Protein AF-A0AAV0XW75-F1 (afdb_monomer)

InterPro domains:
  IPR048367 Transposable element P transposase-like, RNase H, C-terminal domain [PF21789] (37-69)

Radius of gyration: 21.87 Å; Cα contacts (8 Å, |Δi|>4): 32; chains: 1; bounding box: 51×61×42 Å

Foldseek 3Di:
DDPVVVVVVVCVVVVVVVVQCCCCVPVVDPDDDVVVVDCVVVVVVLVVLLVVVPPRNPDDPVSSVVSVVVVVVCVQQPPDVVDPDDSVNSVVVVVVVVVVVPPVPPPPD

Secondary structure (DSSP, 8-state):
--HHHHHHHHHHHHHHHHHHHHHHHTT--S---GGGGSSHHHHHHHHHHHHHTTT-SS--HHHHHHHHHHHHHHHHHSPPTT-S--HHHHHHHHHHHHHHHSSTTSS--

Nearest PDB structures (foldseek):
  7qgs-assembly1_A  TM=2.584E-01  e=7.152E+00  Homo sapiens

Solvent-accessible surface area (backbone atoms only — not comparable to full-atom values): 6661 Å² total; per-residue (Å²): 132,56,73,66,58,52,51,52,51,54,50,52,55,54,52,51,52,54,50,51,50,48,40,36,75,76,67,65,47,94,75,79,70,68,80,76,76,56,63,60,68,57,52,51,48,52,49,52,57,28,56,75,48,59,91,41,72,74,65,52,75,69,55,47,52,51,53,48,54,49,50,63,49,45,70,69,36,56,55,59,92,91,56,94,60,53,50,68,61,48,44,51,51,61,57,55,54,56,61,66,75,60,55,86,75,68,83,83,124

Organism: NCBI:txid13131

Structure (mmCIF, N/CA/C/O backbone):
data_AF-A0AAV0XW75-F1
#
_entry.id   AF-A0AAV0XW75-F1
#
loop_
_atom_site.group_PDB
_atom_site.id
_atom_site.type_symbol
_atom_site.label_atom_id
_atom_site.label_alt_id
_atom_site.label_comp_id
_atom_site.label_asym_id
_atom_site.label_enti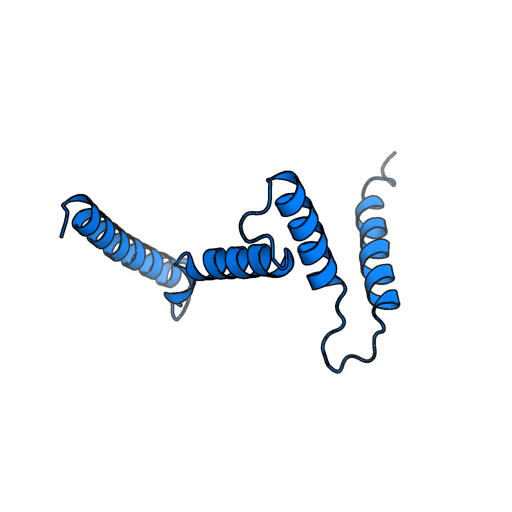ty_id
_atom_site.label_seq_id
_atom_site.pdbx_PDB_ins_code
_atom_site.Cartn_x
_atom_site.Cartn_y
_atom_site.Cartn_z
_atom_site.occupancy
_atom_site.B_iso_or_equiv
_atom_site.auth_seq_id
_atom_site.auth_comp_id
_atom_site.auth_asym_id
_atom_site.auth_atom_id
_atom_site.pdbx_PDB_model_num
ATOM 1 N N . MET A 1 1 ? -20.470 18.729 -7.308 1.00 59.56 1 MET A N 1
ATOM 2 C CA . MET A 1 1 ? -20.041 17.316 -7.188 1.00 59.56 1 MET A CA 1
ATOM 3 C C . MET A 1 1 ? -20.947 16.472 -8.060 1.00 59.56 1 MET A C 1
ATOM 5 O O . MET A 1 1 ? -22.141 16.741 -8.082 1.00 59.56 1 MET A O 1
ATOM 9 N N . THR A 1 2 ? -20.408 15.504 -8.797 1.00 92.69 2 THR A N 1
ATOM 10 C CA . THR A 1 2 ? -21.237 14.551 -9.548 1.00 92.69 2 THR A CA 1
ATOM 11 C C . THR A 1 2 ? -21.952 13.608 -8.575 1.00 92.69 2 THR A C 1
ATOM 13 O O . THR A 1 2 ? -21.477 13.375 -7.459 1.00 92.69 2 THR A O 1
ATOM 16 N N . ALA A 1 3 ? -23.091 13.050 -8.992 1.00 92.12 3 ALA A N 1
ATOM 17 C CA . ALA A 1 3 ? -23.844 12.094 -8.176 1.00 92.12 3 ALA A CA 1
ATOM 18 C C . ALA A 1 3 ? -22.991 10.873 -7.777 1.00 92.12 3 ALA A C 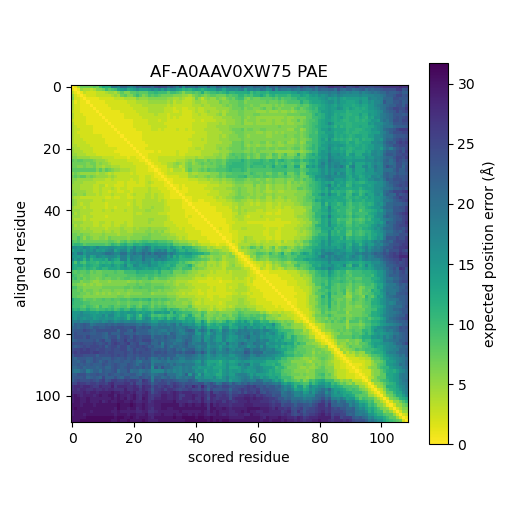1
ATOM 20 O O . ALA A 1 3 ? -23.081 10.396 -6.648 1.00 92.12 3 ALA A O 1
ATOM 21 N N . SER A 1 4 ? -22.099 10.424 -8.668 1.00 92.00 4 SER A N 1
ATOM 22 C CA . SER A 1 4 ? -21.170 9.318 -8.415 1.00 92.00 4 SER A CA 1
ATOM 23 C C . SER A 1 4 ? -20.153 9.632 -7.316 1.00 92.00 4 SER A C 1
ATOM 25 O O . SER A 1 4 ? -19.937 8.804 -6.436 1.00 92.00 4 SER A O 1
ATOM 27 N N . THR A 1 5 ? -19.560 10.830 -7.310 1.00 94.12 5 THR A N 1
ATOM 28 C CA . THR A 1 5 ? -18.605 11.231 -6.266 1.00 94.12 5 THR A CA 1
ATOM 29 C C . THR A 1 5 ? -19.285 11.385 -4.907 1.00 94.12 5 THR A C 1
ATOM 31 O O . THR A 1 5 ? -18.724 10.969 -3.896 1.00 94.12 5 THR A O 1
ATOM 34 N N . TYR A 1 6 ? -20.501 11.940 -4.867 1.00 95.38 6 TYR A N 1
ATOM 35 C CA . TYR A 1 6 ? -21.278 12.032 -3.626 1.00 95.38 6 TYR A CA 1
ATOM 36 C C . TYR A 1 6 ? -21.594 10.645 -3.053 1.00 95.38 6 TYR A C 1
ATOM 38 O O . TYR A 1 6 ? -21.350 10.390 -1.874 1.00 95.38 6 TYR A O 1
ATOM 46 N N . PHE A 1 7 ? -22.069 9.730 -3.901 1.00 96.56 7 PHE A N 1
ATOM 47 C CA . PHE A 1 7 ? -22.342 8.354 -3.500 1.00 96.56 7 PHE A CA 1
ATOM 48 C C . PHE A 1 7 ? -21.074 7.630 -3.023 1.00 96.56 7 PHE A C 1
ATOM 50 O O . PHE A 1 7 ? 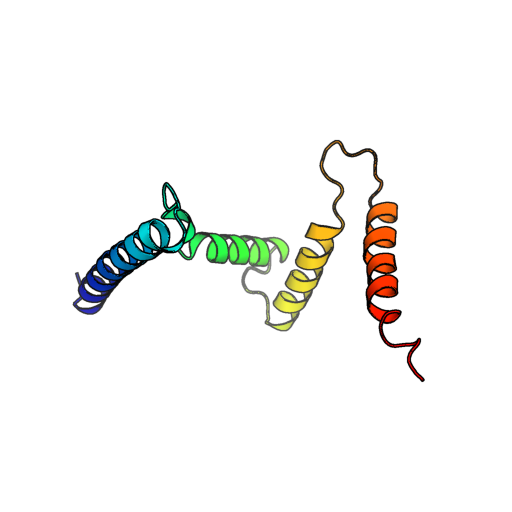-21.092 6.987 -1.976 1.00 96.56 7 PHE A O 1
ATOM 57 N N . GLY A 1 8 ? -19.950 7.793 -3.727 1.00 95.69 8 GLY A N 1
ATOM 58 C CA . GLY A 1 8 ? -18.665 7.214 -3.326 1.00 95.69 8 GLY A CA 1
ATOM 59 C C . GLY A 1 8 ? -18.183 7.709 -1.959 1.00 95.69 8 GLY A C 1
ATOM 60 O O . GLY A 1 8 ? -17.704 6.911 -1.151 1.00 95.69 8 GLY A O 1
ATOM 61 N N . LEU A 1 9 ? -18.373 8.998 -1.655 1.00 95.25 9 LEU A N 1
ATOM 62 C CA . LEU A 1 9 ? -18.057 9.556 -0.338 1.00 95.25 9 LEU A CA 1
ATOM 63 C C . LEU A 1 9 ? -18.971 8.977 0.750 1.00 95.25 9 LEU A C 1
ATOM 65 O O . LEU A 1 9 ? -18.479 8.551 1.794 1.00 95.25 9 LEU A O 1
ATOM 69 N N . TYR A 1 10 ? -20.281 8.919 0.491 1.00 96.69 10 TYR A N 1
ATOM 70 C CA . TYR A 1 10 ? -21.255 8.334 1.414 1.00 96.69 10 TYR A CA 1
ATOM 71 C C . TYR A 1 10 ? -20.897 6.883 1.770 1.00 96.69 10 TYR A C 1
ATOM 73 O O . TYR A 1 10 ? -20.819 6.536 2.949 1.00 96.69 10 TYR A O 1
ATOM 81 N N . VAL A 1 11 ? -20.610 6.058 0.758 1.00 96.88 11 VAL A N 1
ATOM 82 C CA . VAL A 1 11 ? -20.209 4.656 0.944 1.00 96.88 11 VAL A CA 1
ATOM 83 C C . VAL A 1 11 ? -18.891 4.555 1.711 1.00 96.88 11 VAL A C 1
ATOM 85 O O . VAL A 1 11 ? -18.799 3.774 2.653 1.00 96.88 11 VAL A O 1
ATOM 88 N N . THR A 1 12 ? -17.888 5.368 1.368 1.00 96.44 12 THR A N 1
ATOM 89 C CA 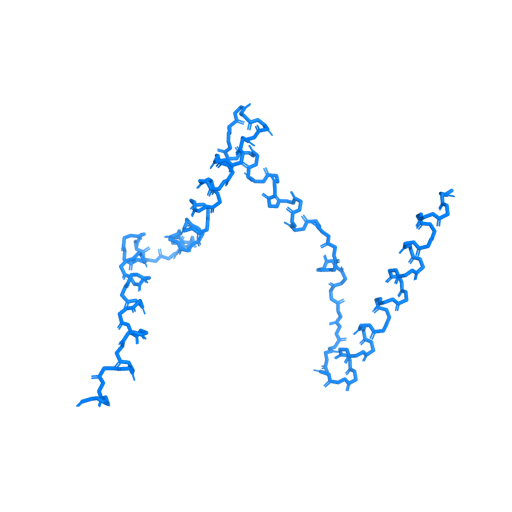. THR A 1 12 ? -16.584 5.361 2.056 1.00 96.44 12 THR A CA 1
ATOM 90 C C . THR A 1 12 ? -16.728 5.656 3.547 1.00 96.44 12 THR A C 1
ATOM 92 O O . THR A 1 12 ? -16.175 4.928 4.373 1.00 96.44 12 THR A O 1
ATOM 95 N N . VAL A 1 13 ? -17.493 6.691 3.910 1.00 95.81 13 VAL A N 1
ATOM 96 C CA . VAL A 1 13 ? -17.711 7.062 5.317 1.00 95.81 13 VAL A CA 1
ATOM 97 C C . VAL A 1 13 ? -18.465 5.959 6.052 1.00 95.81 13 VAL A C 1
ATOM 99 O O . VAL A 1 13 ? -18.021 5.527 7.117 1.00 95.81 13 VAL A O 1
ATOM 102 N N . LYS A 1 14 ? -19.565 5.466 5.470 1.00 97.25 14 LYS A N 1
ATOM 103 C CA . LYS A 1 14 ? -20.377 4.407 6.075 1.00 97.25 14 LYS A CA 1
ATOM 104 C C . LYS A 1 14 ? -19.555 3.137 6.322 1.00 97.25 14 LYS A C 1
ATOM 106 O O . LYS A 1 14 ? -19.502 2.659 7.451 1.00 97.25 14 LYS A O 1
ATOM 111 N N . ASN A 1 15 ? -18.840 2.658 5.307 1.00 96.50 15 ASN A N 1
ATOM 112 C CA . ASN A 1 15 ? -18.031 1.442 5.409 1.00 96.50 15 ASN A CA 1
ATOM 113 C C . ASN A 1 15 ? -16.860 1.602 6.389 1.00 96.50 15 ASN A C 1
ATOM 115 O O . ASN A 1 15 ? -16.502 0.653 7.081 1.00 96.50 15 ASN A O 1
ATOM 119 N N . THR A 1 16 ? -16.259 2.794 6.476 1.00 95.62 16 THR A N 1
ATOM 120 C CA . THR A 1 16 ? -15.166 3.046 7.431 1.00 95.62 16 THR A CA 1
ATOM 121 C C . THR A 1 16 ? -15.662 2.955 8.875 1.00 95.62 16 THR A C 1
ATOM 123 O O . THR A 1 16 ? -14.965 2.398 9.721 1.00 95.62 16 THR A O 1
ATOM 126 N N . LEU A 1 17 ? -16.869 3.453 9.167 1.00 95.50 17 LEU A N 1
ATOM 127 C CA . LEU A 1 17 ? -17.472 3.343 10.499 1.00 95.50 17 LEU A CA 1
ATOM 128 C C . LEU A 1 17 ? -17.784 1.887 10.863 1.00 95.50 17 LEU A C 1
ATOM 130 O O . LEU A 1 17 ? -17.419 1.446 11.952 1.00 95.50 17 LEU A O 1
ATOM 134 N N . GLU A 1 18 ? -18.389 1.136 9.939 1.00 95.88 18 GLU A N 1
ATOM 135 C CA . GLU A 1 18 ? -18.682 -0.293 10.126 1.00 95.88 18 GLU A CA 1
ATOM 136 C C . GLU A 1 18 ? -17.392 -1.106 10.355 1.00 95.88 18 GLU A C 1
ATOM 138 O O . GLU A 1 18 ? -17.335 -1.960 11.242 1.00 95.88 18 GLU A O 1
ATOM 143 N N . LEU A 1 19 ? -16.315 -0.790 9.626 1.00 95.25 19 LEU A N 1
ATOM 144 C CA . LEU A 1 19 ? -15.007 -1.424 9.805 1.00 95.25 19 LEU A CA 1
ATOM 145 C C . LEU A 1 19 ? -14.398 -1.122 11.182 1.00 95.25 19 LEU A C 1
ATOM 147 O O . LEU A 1 19 ? -13.875 -2.027 11.831 1.00 95.25 19 LEU A O 1
ATOM 151 N N . ILE A 1 20 ? -14.465 0.130 11.645 1.00 95.25 20 ILE A N 1
ATOM 152 C CA . ILE A 1 20 ? -13.955 0.518 12.970 1.00 95.25 20 ILE A CA 1
ATOM 153 C C . ILE A 1 20 ? -14.728 -0.204 14.077 1.00 95.25 20 ILE A C 1
ATOM 155 O O . ILE A 1 20 ? -14.103 -0.719 15.005 1.00 95.25 20 ILE A O 1
ATOM 159 N N . GLN A 1 21 ? -16.058 -0.282 13.966 1.00 95.44 21 GLN A N 1
ATOM 160 C CA . GLN A 1 21 ? -16.897 -1.014 14.920 1.00 95.44 21 GLN A CA 1
ATOM 161 C C . GLN A 1 21 ? -16.499 -2.489 14.980 1.00 95.44 21 GLN A C 1
ATOM 163 O O . GLN A 1 21 ? -16.216 -3.003 16.059 1.00 95.44 21 GLN A O 1
ATOM 168 N N . TYR A 1 22 ? -16.362 -3.149 13.827 1.00 96.06 22 TYR A N 1
ATOM 169 C CA . TYR A 1 22 ? -15.936 -4.547 13.770 1.00 96.06 22 TYR A CA 1
ATOM 170 C C . TYR A 1 22 ? -14.550 -4.769 14.398 1.00 96.06 22 TYR A C 1
ATOM 172 O O . TYR A 1 22 ? -14.370 -5.670 15.220 1.00 96.06 22 TYR A O 1
ATOM 180 N N . LEU A 1 23 ? -13.568 -3.934 14.048 1.00 95.25 23 LEU A N 1
ATOM 181 C CA . LEU A 1 23 ? -12.201 -4.051 14.561 1.00 95.25 23 LEU A CA 1
ATOM 182 C C . LEU A 1 23 ? -12.118 -3.794 16.070 1.00 95.25 23 LEU A C 1
ATOM 184 O O . LEU A 1 23 ? -11.327 -4.444 16.756 1.00 95.25 23 LEU A O 1
ATOM 188 N N . SER A 1 24 ? -12.923 -2.868 16.589 1.00 93.00 24 SER A N 1
ATOM 189 C CA . SER A 1 24 ? -12.947 -2.547 18.015 1.00 93.00 24 SER A CA 1
ATOM 190 C C . SER A 1 24 ? -13.693 -3.613 18.820 1.00 93.00 24 SER A C 1
ATOM 192 O O . SER A 1 24 ? -13.151 -4.127 19.793 1.00 93.00 24 SER A O 1
ATOM 194 N N . GLU A 1 25 ? -14.889 -4.018 18.387 1.00 95.12 25 GLU A N 1
ATOM 195 C CA . GLU A 1 25 ? -15.749 -4.931 19.150 1.00 95.12 25 GLU A CA 1
ATOM 196 C C . GLU A 1 25 ? -15.321 -6.399 19.050 1.00 95.12 25 GLU A C 1
ATOM 198 O O . GLU A 1 25 ? -15.419 -7.137 20.030 1.00 95.12 25 GLU A O 1
ATOM 203 N N . LYS A 1 26 ? -14.876 -6.858 17.871 1.00 94.81 26 LYS A N 1
ATOM 204 C CA . LYS A 1 26 ? -14.556 -8.279 17.637 1.00 94.81 26 LYS A CA 1
ATOM 205 C C . LYS A 1 26 ? -13.083 -8.603 17.825 1.00 94.81 26 LYS A C 1
ATOM 207 O O . LYS A 1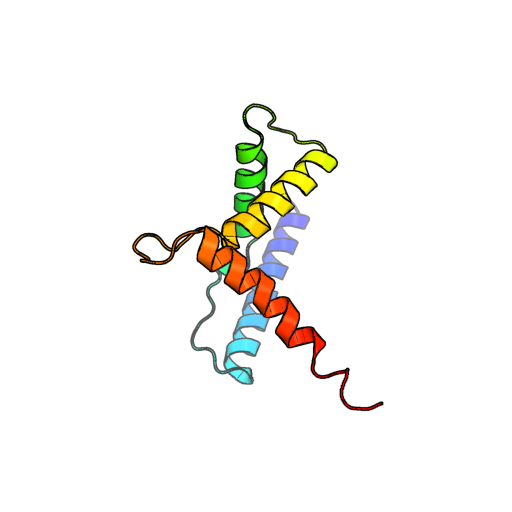 26 ? -12.758 -9.703 18.260 1.00 94.81 26 LYS A O 1
ATOM 212 N N . LEU A 1 27 ? -12.204 -7.670 17.468 1.00 93.50 27 LEU A N 1
ATOM 213 C CA . LEU A 1 27 ? -10.756 -7.896 17.418 1.00 93.50 27 LEU A CA 1
ATOM 214 C C . LEU A 1 27 ? -9.984 -7.059 18.452 1.00 93.50 27 LEU A C 1
ATOM 216 O O . LEU A 1 27 ? -8.775 -7.228 18.589 1.00 93.50 27 LEU A O 1
ATOM 220 N N . ASN A 1 28 ? -10.686 -6.212 19.217 1.00 94.25 28 ASN A N 1
ATOM 221 C CA . ASN A 1 28 ? -10.159 -5.428 20.334 1.00 94.25 28 ASN A CA 1
ATOM 222 C C . ASN A 1 28 ? -8.999 -4.486 19.948 1.00 94.25 28 ASN A C 1
ATOM 224 O O . ASN A 1 28 ? -8.075 -4.242 20.729 1.00 94.25 28 ASN A O 1
ATOM 228 N N . TYR A 1 29 ? -9.031 -3.945 18.724 1.00 94.00 29 TYR A N 1
ATOM 229 C CA . TYR A 1 29 ? -8.072 -2.932 18.284 1.00 94.00 29 TYR A CA 1
ATOM 230 C C . TYR A 1 29 ? -8.396 -1.561 18.893 1.00 94.00 29 TYR A C 1
ATOM 232 O O . TYR A 1 29 ? -9.538 -1.106 18.880 1.00 94.00 29 TYR A O 1
ATOM 240 N N . LYS A 1 30 ? -7.360 -0.860 19.376 1.00 92.56 30 LYS A N 1
ATOM 241 C CA . LYS A 1 30 ? -7.487 0.472 19.998 1.00 92.56 30 LYS A CA 1
ATOM 242 C C . LYS A 1 30 ? -7.787 1.589 18.990 1.00 92.56 30 LYS A C 1
ATOM 244 O O . LYS A 1 30 ? -8.416 2.580 19.344 1.00 92.56 30 LYS A O 1
ATOM 249 N N . TYR A 1 31 ? -7.278 1.474 17.766 1.00 91.12 31 TYR A N 1
ATOM 250 C CA . TYR A 1 31 ? -7.435 2.478 16.715 1.00 91.12 31 TYR A CA 1
ATOM 251 C C . TYR A 1 31 ? -7.227 1.856 15.331 1.00 91.12 31 TYR A C 1
ATOM 253 O O . TYR A 1 31 ? -6.575 0.821 15.197 1.00 91.12 31 TYR A O 1
ATOM 261 N N . LEU A 1 32 ? -7.747 2.528 14.302 1.00 92.19 32 LEU A N 1
ATOM 262 C CA . LEU A 1 32 ? -7.551 2.186 12.894 1.00 92.19 32 LEU A CA 1
ATOM 263 C C . LEU A 1 32 ? -6.776 3.303 12.189 1.00 92.19 32 LEU A C 1
ATOM 265 O O . LEU A 1 32 ? -7.155 4.472 12.250 1.00 92.19 32 LEU A O 1
ATOM 269 N N . MET A 1 33 ? -5.710 2.940 11.478 1.00 93.19 33 MET A N 1
ATOM 270 C CA . MET A 1 33 ? -4.939 3.875 10.657 1.00 93.19 33 MET A CA 1
ATOM 271 C C . MET A 1 33 ? -5.620 4.063 9.300 1.00 93.19 33 MET A C 1
ATOM 273 O O . MET A 1 33 ? -5.348 3.324 8.357 1.00 93.19 33 MET A O 1
ATOM 277 N N . THR A 1 34 ? -6.473 5.080 9.176 1.00 92.50 34 THR A N 1
ATOM 278 C CA . THR A 1 34 ? -7.249 5.353 7.948 1.00 92.50 34 THR A CA 1
ATOM 279 C C . THR A 1 34 ? -6.387 5.564 6.701 1.00 92.50 34 THR A C 1
ATOM 281 O O . THR A 1 34 ? -6.825 5.244 5.600 1.00 92.50 34 THR A O 1
ATOM 284 N N . ARG A 1 35 ? -5.128 5.999 6.859 1.00 92.69 35 ARG A N 1
ATOM 285 C CA . ARG A 1 35 ? -4.133 6.062 5.772 1.00 92.69 35 ARG A CA 1
ATOM 286 C C . ARG A 1 35 ? -3.943 4.718 5.055 1.00 92.69 35 ARG A C 1
ATOM 288 O O . ARG A 1 35 ? -3.625 4.716 3.878 1.00 92.69 35 ARG A O 1
ATOM 295 N N . GLN A 1 36 ? -4.114 3.584 5.735 1.00 90.81 36 GLN A N 1
ATOM 296 C CA . GLN A 1 36 ? -3.937 2.261 5.121 1.00 90.81 36 GLN A CA 1
ATOM 297 C C . GLN A 1 36 ? -5.155 1.787 4.310 1.00 90.81 36 GLN A C 1
ATOM 299 O O . GLN A 1 36 ? -5.090 0.729 3.695 1.00 90.81 36 GLN A O 1
ATOM 304 N N . LEU A 1 37 ? -6.254 2.548 4.298 1.00 93.44 37 LEU A N 1
ATOM 305 C CA . LEU A 1 37 ? -7.474 2.203 3.560 1.00 93.44 37 LEU A CA 1
ATOM 306 C C . LEU A 1 37 ? -7.496 2.768 2.132 1.00 93.44 37 LEU A C 1
ATOM 308 O O . LEU A 1 37 ? -8.418 2.472 1.374 1.00 93.44 37 LEU A O 1
ATOM 312 N N . ASN A 1 38 ? -6.523 3.608 1.770 1.00 93.25 38 ASN A N 1
ATOM 313 C CA . ASN A 1 38 ? -6.452 4.241 0.458 1.00 93.25 38 ASN A CA 1
ATOM 314 C C . ASN A 1 38 ? -5.534 3.475 -0.514 1.00 93.25 38 ASN A C 1
ATOM 316 O O . ASN A 1 38 ? -4.840 2.529 -0.141 1.00 93.25 38 ASN A O 1
ATOM 320 N N . GLN A 1 39 ? -5.550 3.884 -1.784 1.00 95.50 39 GLN A N 1
ATOM 321 C CA . GLN A 1 39 ? -4.764 3.251 -2.848 1.00 95.50 39 GLN A CA 1
ATOM 322 C C . GLN A 1 39 ? -3.363 3.868 -3.007 1.00 95.50 39 GLN A C 1
ATOM 324 O O . GLN A 1 39 ? -2.593 3.397 -3.843 1.00 95.50 39 GLN A O 1
ATOM 329 N N . ASP A 1 40 ? -2.981 4.852 -2.181 1.00 94.69 40 ASP A N 1
ATOM 330 C CA . ASP A 1 40 ? -1.720 5.595 -2.321 1.00 94.69 40 ASP A CA 1
ATOM 331 C C . ASP A 1 40 ? -0.507 4.660 -2.323 1.00 94.69 40 ASP A C 1
ATOM 333 O O . ASP A 1 40 ? 0.422 4.838 -3.105 1.00 94.69 40 ASP A O 1
ATOM 337 N N . ALA A 1 41 ? -0.497 3.632 -1.468 1.00 91.25 41 ALA A N 1
ATOM 338 C CA . ALA A 1 41 ? 0.598 2.663 -1.424 1.00 91.25 41 ALA A CA 1
ATOM 339 C C . ALA A 1 41 ? 0.780 1.931 -2.767 1.00 91.25 41 ALA A C 1
ATOM 341 O O . ALA A 1 41 ? 1.912 1.705 -3.205 1.00 91.25 41 ALA A O 1
ATOM 342 N N . LEU A 1 42 ? -0.326 1.608 -3.439 1.00 92.56 42 LEU A N 1
ATOM 343 C CA . LEU A 1 42 ? -0.320 0.976 -4.754 1.00 92.56 42 LEU A CA 1
ATOM 344 C C . LEU A 1 42 ? 0.107 1.970 -5.845 1.00 92.56 42 LEU A C 1
ATOM 346 O O . LEU A 1 42 ? 0.909 1.626 -6.715 1.00 92.56 42 LEU A O 1
ATOM 350 N N . GLU A 1 43 ? -0.358 3.216 -5.778 1.00 93.94 43 GLU A N 1
ATOM 351 C CA . GLU A 1 43 ? 0.055 4.275 -6.706 1.00 93.94 43 GLU A CA 1
ATOM 352 C C . GLU A 1 43 ? 1.549 4.589 -6.590 1.00 93.94 43 GLU A C 1
ATOM 354 O O . GLU A 1 43 ? 2.253 4.685 -7.602 1.00 93.94 43 GLU A O 1
ATOM 359 N N . HIS A 1 44 ? 2.060 4.670 -5.360 1.00 92.25 44 HIS A N 1
ATOM 360 C CA . HIS A 1 44 ? 3.483 4.801 -5.087 1.00 92.25 44 HIS A CA 1
ATOM 361 C C . HIS A 1 44 ? 4.256 3.619 -5.661 1.00 92.25 44 HIS A C 1
ATOM 363 O O . HIS A 1 44 ? 5.277 3.833 -6.315 1.00 92.25 44 HIS A O 1
ATOM 369 N N . PHE A 1 45 ? 3.784 2.385 -5.472 1.00 89.94 45 PHE A N 1
ATOM 370 C CA . PHE A 1 45 ? 4.405 1.205 -6.070 1.00 89.94 45 PHE A CA 1
ATOM 371 C C . PHE A 1 45 ? 4.477 1.314 -7.604 1.00 89.94 45 PHE A C 1
ATOM 373 O O . PHE A 1 45 ? 5.556 1.156 -8.178 1.00 89.94 45 PHE A O 1
ATOM 380 N N . PHE A 1 46 ? 3.386 1.690 -8.275 1.00 89.69 46 PHE A N 1
ATOM 381 C CA . PHE A 1 46 ? 3.411 1.914 -9.724 1.00 89.69 46 PHE A CA 1
ATOM 382 C C . PHE A 1 46 ? 4.336 3.066 -10.142 1.00 89.69 46 PHE A C 1
ATOM 384 O O . PHE A 1 46 ? 4.945 3.008 -11.213 1.00 89.69 46 PHE A O 1
ATOM 391 N N . GLY A 1 47 ? 4.498 4.087 -9.299 1.00 89.12 47 GLY A N 1
ATOM 392 C CA . GLY A 1 47 ? 5.506 5.131 -9.479 1.00 89.12 47 GLY A CA 1
ATOM 393 C C . GLY A 1 47 ? 6.933 4.575 -9.495 1.00 89.12 47 GLY A C 1
ATOM 394 O O . GLY A 1 47 ? 7.698 4.887 -10.407 1.00 89.12 47 GLY A O 1
ATOM 395 N N . HIS A 1 48 ? 7.271 3.692 -8.550 1.00 86.75 48 HIS A N 1
ATOM 396 C CA . HIS A 1 48 ? 8.576 3.018 -8.517 1.00 86.75 48 HIS A CA 1
ATOM 397 C C . HIS A 1 48 ? 8.786 2.125 -9.745 1.00 86.75 48 HIS A C 1
ATOM 399 O O . HIS A 1 48 ? 9.864 2.146 -10.332 1.00 86.75 48 HIS A O 1
ATOM 405 N N . MET A 1 49 ? 7.754 1.393 -10.172 1.00 86.81 49 MET A N 1
ATOM 406 C CA . MET A 1 49 ? 7.800 0.541 -11.368 1.00 86.81 49 MET A CA 1
ATOM 407 C C . MET A 1 49 ? 8.097 1.338 -12.645 1.00 86.81 49 MET A C 1
ATOM 409 O O . MET A 1 49 ? 8.957 0.947 -13.438 1.00 86.81 49 MET A O 1
ATOM 413 N N . ARG A 1 50 ? 7.423 2.482 -12.834 1.00 85.56 50 ARG A N 1
ATOM 414 C CA . ARG A 1 50 ? 7.694 3.387 -13.963 1.00 85.56 50 ARG A CA 1
ATOM 415 C C . ARG A 1 50 ? 9.090 4.005 -13.866 1.00 85.56 50 ARG A C 1
ATOM 417 O O . ARG A 1 50 ? 9.795 4.051 -14.865 1.00 85.56 50 ARG A O 1
ATOM 424 N N . GLY A 1 51 ? 9.518 4.412 -12.669 1.00 84.31 51 GLY A N 1
ATOM 425 C CA . GLY A 1 51 ? 10.856 4.974 -12.443 1.00 84.31 51 GLY A CA 1
ATOM 426 C C . GLY A 1 51 ? 11.996 3.977 -12.683 1.00 84.31 51 GLY A C 1
ATOM 427 O O . GLY A 1 51 ? 13.040 4.348 -13.212 1.00 84.31 51 GLY A O 1
ATOM 428 N N . ALA A 1 52 ? 11.789 2.697 -12.365 1.00 82.38 52 ALA A N 1
ATOM 429 C CA . ALA A 1 52 ? 12.766 1.634 -12.609 1.00 82.38 52 ALA A CA 1
ATOM 430 C C . ALA A 1 52 ? 13.017 1.374 -14.106 1.00 82.38 52 ALA A C 1
ATOM 432 O O . ALA A 1 52 ? 14.059 0.835 -14.468 1.00 82.38 52 ALA A O 1
ATOM 433 N N . SER A 1 53 ? 12.094 1.794 -14.976 1.00 73.69 53 SER A N 1
ATOM 434 C CA . SER A 1 53 ? 12.209 1.667 -16.434 1.00 73.69 53 SER A CA 1
ATOM 435 C C . SER A 1 53 ? 12.971 2.840 -17.086 1.00 73.69 53 SER A C 1
ATOM 437 O O . SER A 1 53 ? 13.023 2.946 -18.314 1.00 73.69 53 SER A O 1
ATOM 439 N N . GLY A 1 54 ? 13.581 3.728 -16.288 1.00 78.38 54 GLY A N 1
ATOM 440 C CA . GLY A 1 54 ? 14.380 4.856 -16.770 1.00 78.38 54 GLY A CA 1
ATOM 441 C C . GLY A 1 54 ? 13.549 5.843 -17.594 1.00 78.38 54 GLY A C 1
ATOM 442 O O . GLY A 1 54 ? 12.557 6.383 -17.114 1.00 78.38 54 GLY A O 1
ATOM 443 N N . SER A 1 55 ? 13.943 6.078 -18.849 1.00 76.88 55 SER A N 1
ATOM 444 C CA . SER A 1 55 ? 13.205 6.947 -19.781 1.00 76.88 55 SER A CA 1
ATOM 445 C C . SER A 1 55 ? 11.922 6.313 -20.336 1.00 76.88 55 SER A C 1
ATOM 447 O O . SER A 1 55 ? 11.147 7.004 -20.996 1.00 76.88 55 SER A O 1
ATOM 449 N N . ASN A 1 56 ? 11.674 5.022 -20.084 1.00 77.56 56 ASN A N 1
ATOM 450 C CA . ASN A 1 56 ? 10.453 4.353 -20.521 1.00 77.56 56 ASN A CA 1
ATOM 451 C C . ASN A 1 56 ? 9.335 4.505 -19.477 1.00 77.56 56 ASN A C 1
ATOM 453 O O . ASN A 1 56 ? 9.095 3.623 -18.654 1.00 77.56 56 ASN A O 1
ATOM 457 N N . SER A 1 57 ? 8.637 5.639 -19.523 1.00 73.69 57 SER A N 1
ATOM 458 C CA . SER A 1 57 ? 7.542 5.972 -18.600 1.00 73.69 57 SER A CA 1
ATOM 459 C C . SER A 1 57 ? 6.288 5.099 -18.760 1.00 73.69 57 SER A C 1
ATOM 461 O O . SER A 1 57 ? 5.438 5.095 -17.867 1.00 73.69 57 SER A O 1
ATOM 463 N N . HIS A 1 58 ? 6.187 4.340 -19.855 1.00 82.94 58 HIS A N 1
ATOM 464 C CA . HIS A 1 58 ? 5.060 3.465 -20.179 1.00 82.94 58 HIS A CA 1
ATOM 465 C C . HIS A 1 58 ? 5.582 2.063 -20.528 1.00 82.94 58 HIS A C 1
ATOM 467 O O . HIS A 1 58 ? 5.605 1.684 -21.701 1.00 82.94 58 HIS A O 1
ATOM 473 N N . PRO A 1 59 ? 6.052 1.295 -19.528 1.00 81.81 59 PRO A N 1
ATOM 474 C CA . PRO A 1 59 ? 6.567 -0.043 -19.770 1.00 81.81 59 PRO A CA 1
ATOM 475 C C . PRO A 1 59 ? 5.479 -0.935 -20.372 1.00 81.81 59 PRO A C 1
ATOM 477 O O . PRO A 1 59 ? 4.338 -0.933 -19.910 1.00 81.81 59 PRO A O 1
ATOM 480 N N . ASP A 1 60 ? 5.848 -1.730 -21.377 1.00 87.38 60 ASP A N 1
ATOM 481 C CA . ASP A 1 60 ? 4.995 -2.815 -21.853 1.00 87.38 60 ASP A CA 1
ATOM 482 C C . ASP A 1 60 ? 4.780 -3.846 -20.729 1.00 87.38 60 ASP A C 1
ATOM 484 O O . ASP A 1 60 ? 5.593 -3.989 -19.810 1.00 87.38 60 ASP A O 1
ATOM 488 N N . SER A 1 61 ? 3.681 -4.585 -20.818 1.00 89.06 61 SER A N 1
ATOM 489 C CA . SER A 1 61 ? 3.284 -5.663 -19.915 1.00 89.06 61 SER A CA 1
ATOM 490 C C . SER A 1 61 ? 4.427 -6.632 -19.576 1.00 89.06 61 SER A C 1
ATOM 492 O O . SER A 1 61 ? 4.629 -6.962 -18.405 1.00 89.06 61 SER A O 1
ATOM 494 N N . LEU A 1 62 ? 5.232 -7.034 -20.566 1.00 89.44 62 LEU A N 1
ATOM 495 C CA . LEU A 1 62 ? 6.389 -7.911 -20.363 1.00 89.44 62 LEU A CA 1
ATOM 496 C C . LEU A 1 62 ? 7.471 -7.255 -19.498 1.00 89.44 62 LEU A C 1
ATOM 498 O O . LEU A 1 62 ? 7.971 -7.876 -18.556 1.00 89.44 62 LEU A O 1
ATOM 502 N N . LEU A 1 63 ? 7.800 -5.993 -19.780 1.00 87.00 63 LEU A N 1
ATOM 503 C CA . LEU A 1 63 ? 8.786 -5.231 -19.015 1.00 87.00 63 LEU A CA 1
ATOM 504 C C . LEU A 1 63 ? 8.299 -4.996 -17.581 1.00 87.00 63 LEU A C 1
ATOM 506 O O . LEU A 1 63 ? 9.066 -5.159 -16.634 1.00 87.00 63 LEU A O 1
ATOM 510 N N . PHE A 1 64 ? 7.011 -4.698 -17.404 1.00 89.25 64 PHE A N 1
ATOM 511 C CA . PHE A 1 64 ? 6.406 -4.559 -16.083 1.00 89.25 64 PHE A CA 1
ATOM 512 C C . PHE A 1 64 ? 6.569 -5.840 -15.252 1.00 89.25 64 PHE A C 1
ATOM 514 O O . PHE A 1 64 ? 7.010 -5.780 -14.105 1.00 89.25 64 PHE A O 1
ATOM 521 N N . VAL A 1 65 ? 6.282 -7.013 -15.829 1.00 90.44 65 VAL A N 1
ATOM 522 C CA . VAL A 1 65 ? 6.446 -8.303 -15.134 1.00 90.44 65 VAL A CA 1
ATOM 523 C C . VAL A 1 65 ? 7.913 -8.576 -14.788 1.00 90.44 65 VAL A C 1
ATOM 525 O O . VAL A 1 65 ? 8.201 -9.071 -13.696 1.00 90.44 65 VAL A O 1
ATOM 528 N N . GLN A 1 66 ? 8.848 -8.249 -15.681 1.00 89.12 66 GLN A N 1
ATOM 529 C CA . GLN A 1 66 ? 10.281 -8.420 -15.425 1.00 89.12 66 GLN A CA 1
ATOM 530 C C . GLN A 1 66 ? 10.765 -7.534 -14.270 1.00 89.12 66 GLN A C 1
ATOM 532 O O . GLN A 1 66 ? 11.397 -8.036 -13.339 1.00 89.12 66 GLN A O 1
ATOM 537 N N . VAL A 1 67 ? 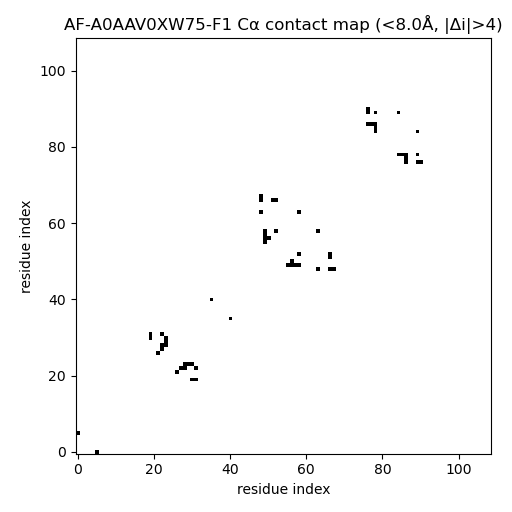10.415 -6.246 -14.287 1.00 87.69 67 VAL A N 1
ATOM 538 C CA . VAL A 1 67 ? 10.756 -5.298 -13.215 1.00 87.69 67 VAL A CA 1
ATOM 539 C C . VAL A 1 67 ? 10.094 -5.707 -11.898 1.00 87.69 67 VAL A C 1
ATOM 541 O O . VAL A 1 67 ? 10.727 -5.630 -10.849 1.00 87.69 67 VAL A O 1
ATOM 544 N N . TYR A 1 68 ? 8.859 -6.215 -11.942 1.00 88.94 68 TYR A N 1
ATOM 545 C CA . TYR A 1 68 ? 8.145 -6.679 -10.755 1.00 88.94 68 TYR A CA 1
ATOM 546 C C . TYR A 1 68 ? 8.890 -7.841 -10.103 1.00 88.94 68 TYR A C 1
ATOM 548 O O . TYR A 1 68 ? 9.231 -7.767 -8.926 1.00 88.94 68 TYR A O 1
ATOM 556 N N . ARG A 1 69 ? 9.227 -8.875 -10.886 1.00 87.81 69 ARG A N 1
ATOM 557 C CA . ARG A 1 69 ? 10.009 -10.024 -10.405 1.00 87.81 69 ARG A CA 1
ATOM 558 C C . ARG A 1 69 ? 11.347 -9.580 -9.822 1.00 87.81 69 ARG A C 1
ATOM 560 O O . ARG A 1 69 ? 11.726 -10.047 -8.751 1.00 87.81 69 ARG A O 1
ATOM 567 N N . LEU A 1 70 ? 12.034 -8.661 -10.500 1.00 84.94 70 LEU A N 1
ATOM 568 C CA . LEU A 1 70 ? 13.306 -8.122 -10.032 1.00 84.94 70 LEU A CA 1
ATOM 569 C C . LEU A 1 70 ? 13.155 -7.413 -8.681 1.00 84.94 70 LEU A C 1
ATOM 571 O O . LEU A 1 70 ? 13.896 -7.729 -7.755 1.00 84.94 70 LEU A O 1
ATOM 575 N N . LEU A 1 71 ? 12.193 -6.497 -8.539 1.00 83.44 71 LEU A N 1
ATOM 576 C CA . LEU A 1 71 ? 11.976 -5.749 -7.297 1.00 83.44 71 LEU A CA 1
ATOM 577 C C . LEU A 1 71 ? 11.495 -6.642 -6.149 1.00 83.44 71 LEU A C 1
ATOM 579 O O . LEU A 1 71 ? 11.926 -6.438 -5.015 1.00 83.44 71 LEU A O 1
ATOM 583 N N . SER A 1 72 ? 10.659 -7.645 -6.429 1.00 83.06 72 SER A N 1
ATOM 584 C CA . SER A 1 72 ? 10.191 -8.616 -5.432 1.00 83.06 72 SER A CA 1
ATOM 585 C C . SER A 1 72 ? 11.310 -9.501 -4.889 1.00 83.06 72 SER A C 1
ATOM 587 O O . SER A 1 72 ? 11.275 -9.865 -3.720 1.00 83.06 72 SER A O 1
ATOM 589 N N . VAL A 1 73 ? 12.305 -9.849 -5.708 1.00 79.81 73 VAL A N 1
ATOM 590 C CA . VAL A 1 73 ? 13.486 -10.593 -5.239 1.00 79.81 73 VAL A CA 1
ATOM 591 C C . VAL A 1 73 ? 14.482 -9.645 -4.576 1.00 79.81 73 VAL A C 1
ATOM 593 O O . VAL A 1 73 ? 15.005 -9.940 -3.505 1.00 79.81 73 VAL A O 1
ATOM 596 N N . TYR A 1 74 ? 14.721 -8.476 -5.168 1.00 76.00 74 TYR A N 1
ATOM 597 C CA . TYR A 1 74 ? 15.667 -7.494 -4.646 1.00 76.00 74 TYR A CA 1
ATOM 598 C C . TYR A 1 74 ? 15.279 -6.985 -3.251 1.00 76.00 74 TYR A C 1
ATOM 600 O O . TYR A 1 74 ? 16.158 -6.779 -2.415 1.00 76.00 74 TYR A O 1
ATOM 608 N N . SER A 1 75 ? 13.981 -6.822 -2.971 1.00 72.06 75 SER A N 1
ATOM 609 C CA . SER A 1 75 ? 13.491 -6.429 -1.643 1.00 72.06 75 SER A CA 1
ATOM 610 C C . SER A 1 75 ? 13.819 -7.454 -0.557 1.00 72.06 75 SER A C 1
ATOM 612 O O . SER A 1 75 ? 14.014 -7.065 0.591 1.00 72.06 75 SER A O 1
ATOM 614 N N . LEU A 1 76 ? 13.912 -8.735 -0.919 1.00 71.38 76 LEU A N 1
ATOM 615 C CA . LEU A 1 76 ? 14.293 -9.806 -0.007 1.00 71.38 76 LEU A CA 1
ATOM 616 C C . LEU A 1 76 ? 15.808 -9.879 0.148 1.00 71.38 76 LEU A C 1
ATOM 618 O O . LEU A 1 76 ? 16.285 -10.057 1.254 1.00 71.38 76 LEU A O 1
ATOM 622 N N . VAL A 1 77 ? 16.551 -9.712 -0.948 1.00 71.19 77 VAL A N 1
ATOM 623 C CA . VAL A 1 77 ? 18.002 -9.956 -1.025 1.00 71.19 77 VAL A CA 1
ATOM 624 C C . VAL A 1 77 ? 18.846 -8.797 -0.497 1.00 71.19 77 VAL A C 1
ATOM 626 O O . VAL A 1 77 ? 20.008 -8.981 -0.128 1.00 71.19 77 VAL A O 1
ATOM 629 N N . LYS A 1 78 ? 18.294 -7.582 -0.465 1.00 69.19 78 LYS A N 1
ATOM 630 C CA . LYS A 1 78 ? 19.038 -6.408 -0.017 1.00 69.19 78 LYS A CA 1
ATOM 631 C C . LYS A 1 78 ? 19.328 -6.508 1.489 1.00 69.19 78 LYS A C 1
ATOM 633 O O . LYS A 1 78 ? 18.386 -6.468 2.281 1.00 69.19 78 LYS A O 1
ATOM 638 N N . PRO A 1 79 ? 20.606 -6.565 1.908 1.00 65.50 79 PRO A N 1
ATOM 639 C CA . PRO A 1 79 ? 20.934 -6.610 3.324 1.00 65.50 79 PRO A CA 1
ATOM 640 C C . PRO A 1 79 ? 20.460 -5.323 4.008 1.00 65.50 79 PRO A C 1
ATOM 642 O O . PRO A 1 79 ? 20.580 -4.221 3.459 1.00 65.50 79 PRO A O 1
ATOM 645 N N . ILE A 1 80 ? 19.899 -5.469 5.211 1.00 66.69 80 ILE A N 1
ATOM 646 C CA . ILE A 1 80 ? 19.450 -4.339 6.032 1.00 66.69 80 ILE A CA 1
ATOM 647 C C . ILE A 1 80 ? 20.638 -3.391 6.218 1.00 66.69 80 ILE A C 1
ATOM 649 O O . ILE A 1 80 ? 21.754 -3.826 6.501 1.00 66.69 80 ILE A O 1
ATOM 653 N N . ARG A 1 81 ? 20.423 -2.086 6.026 1.00 65.94 81 ARG A N 1
ATOM 654 C CA . ARG A 1 81 ? 21.489 -1.082 6.136 1.00 65.94 81 ARG A CA 1
ATOM 655 C C . ARG A 1 81 ? 22.066 -1.119 7.560 1.00 65.94 81 ARG A C 1
ATOM 657 O O . ARG A 1 81 ? 21.347 -0.811 8.502 1.00 65.94 81 ARG A O 1
ATOM 664 N N . GLY A 1 82 ? 23.338 -1.507 7.697 1.00 68.88 82 GLY A N 1
ATOM 665 C CA . GLY A 1 82 ? 23.999 -1.735 8.993 1.00 68.88 82 GLY A CA 1
ATOM 666 C C . GLY A 1 82 ? 24.050 -3.200 9.452 1.00 68.88 82 GLY A C 1
ATOM 667 O O . GLY A 1 82 ? 24.523 -3.466 10.550 1.00 68.88 82 GLY A O 1
ATOM 668 N N . SER A 1 83 ? 23.575 -4.146 8.636 1.00 70.12 83 SER A N 1
ATOM 669 C CA . SER A 1 83 ? 23.754 -5.583 8.864 1.00 70.12 83 SER A CA 1
ATOM 670 C C . SER A 1 83 ? 25.175 -6.029 8.513 1.00 70.12 83 SER A C 1
ATOM 672 O O . SER A 1 83 ? 25.762 -5.537 7.550 1.00 70.12 83 SER A O 1
ATOM 674 N N . ASN A 1 84 ? 25.688 -7.009 9.258 1.00 72.94 84 ASN A N 1
ATOM 675 C CA . ASN A 1 84 ? 26.968 -7.675 8.988 1.00 72.94 84 ASN A CA 1
ATOM 676 C C . ASN A 1 84 ? 26.835 -8.845 7.996 1.00 72.94 84 ASN A C 1
ATOM 678 O O . ASN A 1 84 ? 27.813 -9.540 7.745 1.00 72.94 84 ASN A O 1
ATOM 682 N N . ILE A 1 85 ? 25.630 -9.089 7.470 1.00 67.81 85 ILE A N 1
ATOM 683 C CA . ILE A 1 85 ? 25.348 -10.176 6.527 1.00 67.81 85 ILE A CA 1
ATOM 684 C C . ILE A 1 85 ? 25.544 -9.665 5.101 1.00 67.81 85 ILE A C 1
ATOM 686 O O . ILE A 1 85 ? 24.955 -8.656 4.695 1.00 67.81 85 ILE A O 1
ATOM 690 N N .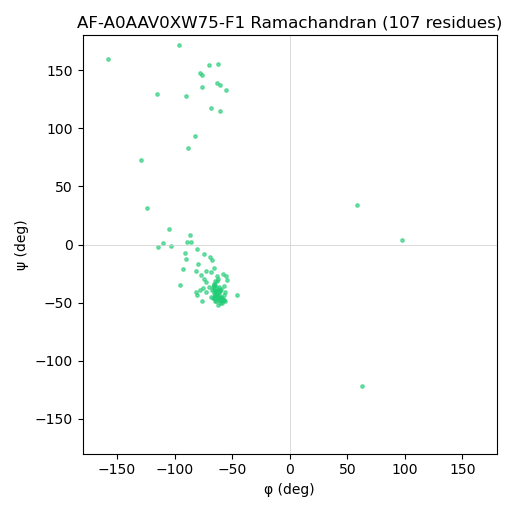 THR A 1 86 ? 26.341 -10.388 4.323 1.00 69.31 86 THR A N 1
ATOM 691 C CA . THR A 1 86 ? 26.605 -10.081 2.916 1.00 69.31 86 THR A CA 1
ATOM 692 C C . THR A 1 86 ? 25.416 -10.525 2.057 1.00 69.31 86 THR A C 1
ATOM 694 O O . THR A 1 86 ? 24.784 -11.542 2.334 1.00 69.31 86 THR A O 1
ATOM 697 N N . GLY A 1 87 ? 25.110 -9.821 0.959 1.00 66.75 87 GLY A N 1
ATOM 698 C CA . GLY A 1 87 ? 23.956 -10.157 0.100 1.00 66.75 87 GLY A CA 1
ATOM 699 C C . GLY A 1 87 ? 23.942 -11.606 -0.429 1.00 66.75 87 GLY A C 1
ATOM 700 O O . GLY A 1 87 ? 22.875 -12.170 -0.655 1.00 66.75 87 GLY A O 1
ATOM 701 N N . SER A 1 88 ? 25.115 -12.236 -0.565 1.00 68.50 88 SER A N 1
ATOM 702 C CA . SER A 1 88 ? 25.248 -13.645 -0.968 1.00 68.50 88 SER A CA 1
ATOM 703 C C . SER A 1 88 ? 24.773 -14.634 0.103 1.00 68.50 88 SER A C 1
ATOM 705 O O . SER A 1 88 ? 24.191 -15.660 -0.235 1.00 68.50 88 SER A O 1
ATOM 707 N N . GLU A 1 89 ? 25.008 -14.339 1.382 1.00 70.31 89 GLU A N 1
ATOM 708 C CA . GLU A 1 89 ? 24.633 -15.205 2.513 1.00 70.31 89 GLU A CA 1
ATOM 709 C C . GLU A 1 89 ? 23.122 -15.149 2.775 1.00 70.31 89 GLU A C 1
ATOM 711 O O . GLU A 1 89 ? 22.489 -16.111 3.210 1.00 70.31 89 GLU A O 1
ATOM 716 N N . LEU A 1 90 ? 22.509 -14.011 2.457 1.00 72.81 90 LEU A N 1
ATOM 717 C CA . LEU A 1 90 ? 21.069 -13.846 2.561 1.00 72.81 90 LEU A CA 1
ATOM 718 C C . LEU A 1 90 ? 20.333 -14.572 1.420 1.00 72.81 90 LEU A C 1
ATOM 720 O O . LEU A 1 90 ? 19.305 -15.208 1.650 1.00 72.81 90 LEU A O 1
ATOM 724 N N . LEU A 1 91 ? 20.898 -14.556 0.208 1.00 73.00 91 LEU A N 1
ATOM 725 C CA . LEU A 1 91 ? 20.409 -15.360 -0.914 1.00 73.00 91 LEU A CA 1
ATOM 726 C C . LEU A 1 91 ? 20.475 -16.860 -0.636 1.00 73.00 91 LEU A C 1
ATOM 728 O O . LEU A 1 91 ? 19.490 -17.556 -0.884 1.00 73.00 91 LEU A O 1
ATOM 732 N N . SER A 1 92 ? 21.602 -17.355 -0.114 1.00 73.44 92 SER A N 1
ATOM 733 C CA . SER A 1 92 ? 21.731 -18.774 0.231 1.00 73.44 92 SER A CA 1
ATOM 734 C C . SER A 1 92 ? 20.711 -19.176 1.293 1.00 73.44 92 SER A C 1
ATOM 736 O O . SER A 1 92 ? 20.057 -20.197 1.132 1.00 73.44 92 SER A O 1
ATOM 738 N N . THR A 1 93 ? 20.471 -18.328 2.297 1.00 72.75 93 THR A N 1
ATOM 739 C CA . THR A 1 93 ? 19.434 -18.561 3.315 1.00 72.75 93 THR A CA 1
ATOM 740 C C . THR A 1 93 ? 18.037 -18.682 2.693 1.00 72.75 93 THR A C 1
ATOM 742 O O . THR A 1 93 ? 17.312 -19.628 2.990 1.00 72.75 93 THR A O 1
ATOM 745 N N . ILE A 1 94 ? 17.655 -17.772 1.787 1.00 71.50 94 ILE A N 1
ATOM 746 C CA . ILE A 1 94 ? 16.345 -17.816 1.105 1.00 71.50 94 ILE A CA 1
ATOM 747 C C . ILE A 1 94 ? 16.205 -19.076 0.239 1.00 71.50 94 ILE A C 1
ATOM 749 O O . ILE A 1 94 ? 15.127 -19.669 0.181 1.00 71.50 94 ILE A O 1
ATOM 753 N N . ILE A 1 95 ? 17.280 -19.486 -0.436 1.00 75.00 95 ILE A N 1
ATOM 754 C CA . ILE A 1 95 ? 17.293 -20.690 -1.274 1.00 75.00 95 ILE A CA 1
ATOM 755 C C . ILE A 1 95 ? 17.175 -21.943 -0.399 1.00 75.00 95 ILE A C 1
ATOM 757 O O . ILE A 1 95 ? 16.335 -22.788 -0.683 1.00 75.00 95 ILE A O 1
ATOM 761 N N . SER A 1 96 ? 17.924 -22.026 0.700 1.00 72.75 96 SER A N 1
ATOM 762 C CA . SER A 1 96 ? 17.896 -23.169 1.620 1.00 72.75 96 SER A CA 1
ATOM 763 C C . SER A 1 96 ? 16.584 -23.298 2.404 1.00 72.75 96 SER A C 1
ATOM 765 O O . SER A 1 96 ? 16.212 -24.401 2.791 1.00 72.75 96 SER A O 1
ATOM 767 N N . LEU A 1 97 ? 15.821 -22.213 2.595 1.00 64.50 97 LEU A N 1
ATOM 768 C CA . LEU A 1 97 ? 14.471 -22.294 3.173 1.00 64.50 97 LEU A CA 1
ATOM 769 C C . LEU A 1 97 ? 13.494 -23.104 2.300 1.00 64.50 97 LEU A C 1
ATOM 771 O O . LEU A 1 97 ? 12.562 -23.700 2.839 1.00 64.50 97 LEU A O 1
ATOM 775 N N . LYS A 1 98 ? 13.692 -23.170 0.972 1.00 60.88 98 LYS A N 1
ATOM 776 C CA . LYS A 1 98 ? 12.871 -24.035 0.103 1.00 60.88 98 LYS A CA 1
ATOM 777 C C . LYS A 1 98 ? 13.068 -25.517 0.407 1.00 60.88 98 LYS A C 1
ATOM 779 O O . LYS A 1 98 ? 12.114 -26.280 0.265 1.00 60.88 98 LYS A O 1
ATOM 784 N N . ASP A 1 99 ? 14.260 -25.902 0.845 1.00 56.78 99 ASP A N 1
ATOM 785 C CA . ASP A 1 99 ? 14.586 -27.302 1.114 1.00 56.78 99 ASP A CA 1
ATOM 786 C C . ASP A 1 99 ? 13.893 -27.811 2.390 1.00 56.78 99 ASP A C 1
ATOM 788 O O . ASP A 1 99 ? 13.600 -28.996 2.499 1.00 56.78 99 ASP A O 1
ATOM 792 N N . LEU A 1 100 ? 13.511 -26.914 3.309 1.00 55.50 100 LEU A N 1
ATOM 793 C CA . LEU A 1 100 ? 12.762 -27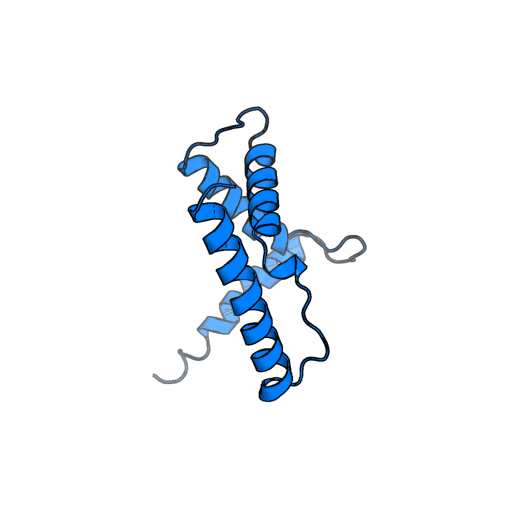.258 4.527 1.00 55.50 100 LEU A CA 1
ATOM 794 C C . LEU A 1 100 ? 11.268 -27.516 4.278 1.00 55.50 100 LEU A C 1
ATOM 796 O O . LEU A 1 100 ? 10.640 -28.264 5.020 1.00 55.50 100 LEU A O 1
ATOM 800 N N . VAL A 1 101 ? 10.683 -26.925 3.231 1.00 58.84 101 VAL A N 1
ATOM 801 C CA . VAL A 1 101 ? 9.254 -27.104 2.899 1.00 58.84 101 VAL A CA 1
ATOM 802 C C . VAL A 1 101 ? 9.009 -28.433 2.161 1.00 58.84 101 VAL A C 1
ATOM 804 O O . VAL A 1 101 ? 7.880 -28.913 2.103 1.00 58.84 101 VAL A O 1
ATOM 807 N N . GLY A 1 102 ? 10.060 -29.055 1.613 1.00 53.44 102 GLY A N 1
ATOM 808 C CA . GLY A 1 102 ? 9.971 -30.295 0.834 1.00 53.44 102 GLY A CA 1
ATOM 809 C C . GLY A 1 102 ? 10.102 -31.604 1.623 1.00 53.44 102 GLY A C 1
ATOM 810 O O . GLY A 1 102 ? 9.806 -32.656 1.058 1.00 53.44 102 GLY A O 1
ATOM 811 N N . GLU A 1 103 ? 10.535 -31.570 2.886 1.00 53.12 103 GLU A N 1
ATOM 812 C CA . GLU A 1 103 ? 10.876 -32.787 3.649 1.00 53.12 103 GLU A CA 1
ATOM 813 C C . GLU A 1 103 ? 9.721 -33.354 4.495 1.00 53.12 103 GLU A C 1
ATOM 815 O O . GLU A 1 103 ? 9.680 -34.556 4.742 1.00 53.12 103 GLU A O 1
ATOM 820 N N . GLU A 1 104 ? 8.703 -32.560 4.844 1.00 51.53 104 GLU A N 1
ATOM 821 C CA . GLU A 1 104 ? 7.545 -33.045 5.628 1.00 51.53 104 GLU A CA 1
ATOM 822 C C . GLU A 1 104 ? 6.634 -34.027 4.854 1.00 51.53 104 GLU A C 1
ATOM 824 O O . GLU A 1 104 ? 5.772 -34.666 5.447 1.00 51.53 104 GLU A O 1
ATOM 829 N N . HIS A 1 105 ? 6.806 -34.184 3.533 1.00 46.97 105 HIS A N 1
ATOM 830 C CA . HIS A 1 105 ? 5.987 -35.091 2.705 1.00 46.97 105 HIS A CA 1
ATOM 831 C C . HIS A 1 105 ? 6.726 -36.333 2.177 1.00 46.97 105 HIS A C 1
ATOM 833 O O . HIS A 1 105 ? 6.115 -37.136 1.473 1.00 46.97 105 HIS A O 1
ATOM 839 N N . ARG A 1 106 ? 8.013 -36.534 2.498 1.00 47.47 106 ARG A N 1
ATOM 840 C CA . ARG A 1 106 ? 8.795 -37.675 1.973 1.00 47.47 106 ARG A CA 1
ATOM 841 C C . ARG A 1 106 ? 9.013 -38.835 2.947 1.00 47.47 106 ARG A C 1
ATOM 843 O O . ARG A 1 106 ? 9.569 -39.845 2.534 1.00 47.47 106 ARG A O 1
ATOM 850 N N . HIS A 1 107 ? 8.527 -38.745 4.186 1.00 44.69 107 HIS A N 1
ATOM 851 C CA . HIS A 1 107 ? 8.707 -39.800 5.196 1.00 44.69 107 HIS A CA 1
ATOM 852 C C . HIS A 1 107 ? 7.465 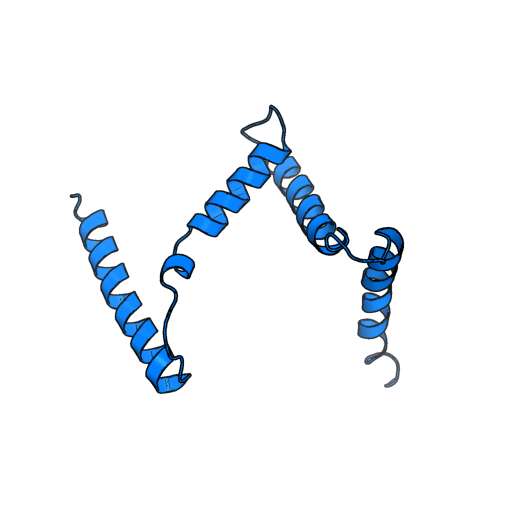-40.668 5.492 1.00 44.69 107 HIS A C 1
ATOM 854 O O . HIS A 1 107 ? 7.469 -41.419 6.463 1.00 44.69 107 HIS A O 1
ATOM 860 N N . LEU A 1 108 ? 6.419 -40.610 4.654 1.00 42.88 108 LEU A N 1
ATOM 861 C CA . LEU A 1 108 ? 5.207 -41.447 4.777 1.00 42.88 108 LEU A CA 1
ATOM 862 C C . LEU A 1 108 ? 4.881 -42.286 3.520 1.00 42.88 108 LEU A C 1
ATOM 864 O O . LEU A 1 108 ? 3.716 -42.576 3.250 1.00 42.88 108 LEU A O 1
ATOM 868 N N . MET A 1 109 ? 5.899 -42.715 2.775 1.00 36.28 109 MET A N 1
ATOM 869 C CA . MET A 1 109 ? 5.818 -43.881 1.878 1.00 36.28 109 MET A CA 1
ATOM 870 C C . MET A 1 109 ? 6.933 -44.860 2.220 1.00 36.28 109 MET A C 1
ATOM 872 O O . MET A 1 109 ? 6.700 -46.072 2.027 1.00 36.28 109 MET A O 1
#

Sequence (109 aa):
MTASTYFGLYVTVKNTLELIQYLSEKLNYKYLMTRQLNQDALEHFFGHMRGASGSNSHPDSLLFVQVYRLLSVYSLVKPIRGSNITGSELLSTIISLKDLVGEEHRHLM

pLDDT: mean 81.35, std 14.77, range [36.28, 97.25]

Mean predicted aligned error: 11.45 Å